Protein AF-A0A935LXI0-F1 (afdb_monomer)

Sequence (151 aa):
MEIKLKHAVYIFILLTLNLIPLSGQLLLDSYADGNFTSSPIWSGDNTNWQIVTNSNAGPGTTGSNTLKLNASGAGTSYLSSQIAYWGGTQEWGFWIGRGLQAFTATNQMHIWLYANESNLTSTTVDGYRLSIGDNTGNDEIKAGIYCQWCC

Mean predicted aligned error: 10.06 Å

Solvent-accessible surface area (backbone atoms only — not comparable to full-atom values): 9822 Å² total; per-residue (Å²): 116,67,71,63,52,55,54,52,51,53,52,50,52,58,59,56,63,74,70,60,82,85,71,77,84,68,97,69,74,62,53,81,86,73,51,59,65,74,72,55,47,48,44,69,48,61,88,34,47,42,77,37,74,52,24,73,36,50,89,90,28,70,81,34,45,41,83,42,84,61,59,96,65,92,80,89,79,56,74,44,65,82,77,94,68,76,79,94,72,84,84,89,87,84,88,85,60,59,56,95,56,75,61,24,72,88,41,64,49,74,48,72,82,41,61,81,51,85,54,84,83,47,91,80,47,33,37,36,35,39,40,31,28,45,82,65,82,95,57,58,67,46,79,47,81,44,56,69,84,79,113

Radius of gyration: 21.92 Å; Cα contacts (8 Å, |Δi|>4): 191; chains: 1; bounding box: 37×54×71 Å

Nearest PDB structures (foldseek):
  3gw6-assembly1_F  TM=3.248E-01  e=7.986E+00  Escherichia phage K1F
  3gw6-assembly2_E  TM=3.249E-01  e=7.986E+00  Escherichia phage K1F
  3gw6-assembly2_C  TM=3.187E-01  e=9.579E+00  Escherichia phage K1F

pLDDT: mean 81.62, std 12.77, range [42.06, 95.94]

Secondary structure (DSSP, 8-state):
-HHHHHHHHHHHHHHHHTTS-----------TTS-TTTSS--EESGGGEEEEES--SSTT-TT-EEEEE--SSSS---EE---S---S----------TT---BTTB-EEEEEEESSS-TTSTT--EEEEEE--SSSS-SEEEEEE-TT--

Foldseek 3Di:
DVVVVVVVVVVVVVVVVVPDPPDDDDPDDQCPVQDCCVVQHKDWQVVQKGKDALDPLDPPSGRGIDIDGRDPDQDDTDIDTDDPDDDPDDDDDDDGGPRPHDAAPRRKDKDFPDWPDRPPPDLQIWGWIKMAHYPDDPDRIDTDTDGSPPD

Structure (mmCIF, N/CA/C/O backbone):
data_AF-A0A935LXI0-F1
#
_entry.id   AF-A0A935LXI0-F1
#
loop_
_atom_site.group_PDB
_atom_site.id
_atom_site.type_symbol
_atom_site.label_atom_id
_atom_site.label_alt_id
_atom_site.label_comp_id
_atom_site.label_asym_id
_atom_site.label_entity_id
_atom_site.label_seq_id
_atom_site.pdbx_PDB_ins_code
_atom_site.Cartn_x
_atom_site.Cartn_y
_atom_site.Cartn_z
_atom_site.occupancy
_atom_site.B_iso_or_equiv
_atom_site.auth_seq_id
_atom_site.auth_comp_id
_atom_site.auth_asym_id
_atom_site.auth_atom_id
_atom_site.pdbx_PDB_model_num
ATOM 1 N N . MET A 1 1 ? -10.330 -30.020 54.667 1.00 57.47 1 MET A N 1
ATOM 2 C CA . MET A 1 1 ? -10.329 -30.386 53.230 1.00 57.47 1 MET A CA 1
ATOM 3 C C . MET A 1 1 ? -10.489 -29.163 52.321 1.00 57.47 1 MET A C 1
ATOM 5 O O . MET A 1 1 ? -9.806 -29.096 51.310 1.00 57.47 1 MET A O 1
ATOM 9 N N . GLU A 1 2 ? -11.279 -28.153 52.707 1.00 63.06 2 GLU A N 1
ATOM 10 C CA . GLU A 1 2 ? -11.538 -26.953 51.886 1.00 63.06 2 GLU A CA 1
ATOM 11 C C . GLU A 1 2 ? -10.317 -26.100 51.511 1.00 63.06 2 GLU A C 1
ATOM 13 O O . GLU A 1 2 ? -10.265 -25.540 50.419 1.00 63.06 2 GLU A O 1
ATOM 18 N N . ILE A 1 3 ? -9.305 -26.014 52.380 1.00 60.19 3 ILE A N 1
ATOM 19 C CA . ILE A 1 3 ? -8.112 -25.197 52.114 1.00 60.19 3 ILE A CA 1
ATOM 20 C C . ILE A 1 3 ? -7.357 -25.731 50.888 1.00 60.19 3 ILE A C 1
ATOM 22 O O . ILE A 1 3 ? -6.927 -24.946 50.051 1.00 60.19 3 ILE A O 1
ATOM 26 N N . LYS A 1 4 ? -7.249 -27.054 50.710 1.00 69.19 4 LYS A N 1
ATOM 27 C CA . LYS A 1 4 ? -6.549 -27.644 49.554 1.00 69.19 4 LYS A CA 1
ATOM 28 C C . LYS A 1 4 ? -7.297 -27.432 48.234 1.00 69.19 4 LYS A C 1
ATOM 30 O O . LYS A 1 4 ? -6.659 -27.321 47.193 1.00 69.19 4 LYS A O 1
ATOM 35 N N . LEU A 1 5 ? -8.624 -27.311 48.292 1.00 71.19 5 LEU A N 1
ATOM 36 C CA . LEU A 1 5 ? -9.466 -27.068 47.123 1.00 71.19 5 LEU A CA 1
ATOM 37 C C . LEU A 1 5 ? -9.303 -25.634 46.599 1.00 71.19 5 LEU A C 1
ATOM 39 O O . LEU A 1 5 ? -9.142 -25.440 45.400 1.00 71.19 5 LEU A O 1
ATOM 43 N N . LYS A 1 6 ? -9.244 -24.635 47.492 1.00 75.25 6 LYS A N 1
ATOM 44 C CA . LYS A 1 6 ? -9.038 -23.226 47.103 1.00 75.25 6 LYS A CA 1
ATOM 45 C C . LYS A 1 6 ? -7.688 -23.011 46.411 1.00 75.25 6 LYS A C 1
ATOM 47 O O . LYS A 1 6 ? -7.632 -22.384 45.361 1.00 75.25 6 LYS A O 1
ATOM 52 N N . HIS A 1 7 ? -6.614 -23.594 46.946 1.00 77.00 7 HIS A N 1
ATOM 53 C CA . HIS A 1 7 ? -5.280 -23.493 46.340 1.00 77.00 7 HIS A CA 1
ATOM 54 C C . HIS A 1 7 ? -5.194 -24.192 44.975 1.00 77.00 7 HIS A C 1
ATOM 56 O O . HIS A 1 7 ? -4.577 -23.652 44.062 1.00 77.00 7 HIS A O 1
ATOM 62 N N . ALA A 1 8 ? -5.852 -25.345 44.808 1.00 79.75 8 ALA A N 1
ATOM 63 C CA . ALA A 1 8 ? -5.917 -26.030 43.517 1.00 79.75 8 ALA A CA 1
ATOM 64 C C . ALA A 1 8 ? -6.644 -25.188 42.453 1.00 79.75 8 ALA A C 1
ATOM 66 O O . ALA A 1 8 ? -6.195 -25.132 41.312 1.00 79.75 8 ALA A O 1
ATOM 67 N N . VAL A 1 9 ? -7.710 -24.475 42.837 1.00 81.69 9 VAL A N 1
ATOM 68 C CA . VAL A 1 9 ? -8.432 -23.553 41.945 1.00 81.69 9 VAL A CA 1
ATOM 69 C C . VAL A 1 9 ? -7.555 -22.363 41.541 1.00 81.69 9 VAL A C 1
ATOM 71 O O . VAL A 1 9 ? -7.493 -22.043 40.358 1.00 81.69 9 VAL A O 1
ATOM 74 N N . TYR A 1 10 ? -6.817 -21.747 42.473 1.00 82.88 10 TYR A N 1
ATOM 75 C CA . TYR A 1 10 ? -5.902 -20.645 42.136 1.00 82.88 10 TYR A CA 1
ATOM 76 C C . TYR A 1 10 ? -4.764 -21.082 41.208 1.00 82.88 10 TYR A C 1
ATOM 78 O O . TYR A 1 10 ? -4.444 -20.365 40.261 1.00 82.88 10 TYR A O 1
ATOM 86 N N . ILE A 1 11 ? -4.185 -22.264 41.440 1.00 81.12 11 ILE A N 1
ATOM 87 C CA . ILE A 1 11 ? -3.133 -22.821 40.577 1.00 81.12 11 ILE A CA 1
ATOM 88 C C . ILE A 1 11 ? -3.687 -23.119 39.182 1.00 81.12 11 ILE A C 1
ATOM 90 O O . ILE A 1 11 ? -3.036 -22.794 38.196 1.00 81.12 11 ILE A O 1
ATOM 94 N N . PHE A 1 12 ? -4.896 -23.679 39.086 1.00 80.56 12 PHE A N 1
ATOM 95 C CA . PHE A 1 12 ? -5.544 -23.950 37.804 1.00 80.56 12 PHE A CA 1
ATOM 96 C C . PHE A 1 12 ? -5.831 -22.658 37.025 1.00 80.56 12 PHE A C 1
ATOM 98 O O . PHE A 1 12 ? -5.499 -22.571 35.847 1.00 80.56 12 PHE A O 1
ATOM 105 N N . ILE A 1 13 ? -6.349 -21.622 37.694 1.00 81.56 13 ILE A N 1
ATOM 106 C CA . ILE A 1 13 ? -6.581 -20.302 37.090 1.00 81.56 13 ILE A CA 1
ATOM 107 C C . ILE A 1 13 ? -5.261 -19.710 36.572 1.00 81.56 13 ILE A C 1
ATOM 109 O O . ILE A 1 13 ? -5.181 -19.337 35.403 1.00 81.56 13 ILE A O 1
ATOM 113 N N . LEU A 1 14 ? -4.199 -19.714 37.384 1.00 75.50 14 LEU A N 1
ATOM 114 C CA . LEU A 1 14 ? -2.870 -19.242 36.976 1.00 75.50 14 LEU A CA 1
ATOM 115 C C . LEU A 1 14 ? -2.296 -20.036 35.791 1.00 75.50 14 LEU A C 1
ATOM 117 O O . LEU A 1 14 ? -1.703 -19.440 34.896 1.00 75.50 14 LEU A O 1
ATOM 121 N N . LEU A 1 15 ? -2.499 -21.356 35.737 1.00 74.06 15 LEU A N 1
ATOM 122 C CA . LEU A 1 15 ? -2.036 -22.187 34.621 1.00 74.06 15 LEU A CA 1
ATOM 123 C C . LEU A 1 15 ? -2.806 -21.890 33.324 1.00 74.06 15 LEU A C 1
ATOM 125 O O . LEU A 1 15 ? -2.211 -21.858 32.251 1.00 74.06 15 LEU A O 1
ATOM 129 N N . THR A 1 16 ? -4.115 -21.629 33.420 1.00 72.00 16 THR A N 1
ATOM 130 C CA . THR A 1 16 ? -4.966 -21.324 32.255 1.00 72.00 16 THR A CA 1
ATOM 131 C C . THR A 1 16 ? -4.760 -19.916 31.694 1.00 72.00 16 THR A C 1
ATOM 133 O O . THR A 1 16 ? -4.880 -19.732 30.485 1.00 72.00 16 THR A O 1
ATOM 136 N N . LEU A 1 17 ? -4.374 -18.936 32.523 1.00 66.06 17 LEU A N 1
ATOM 137 C CA . LEU A 1 17 ? -4.076 -17.574 32.054 1.00 66.06 17 LEU A CA 1
ATOM 138 C C . LEU A 1 17 ? -2.832 -17.504 31.147 1.00 66.06 17 LEU A C 1
ATOM 140 O O . LEU A 1 17 ? -2.744 -16.605 30.318 1.00 66.06 17 LEU A O 1
ATOM 144 N N . ASN A 1 18 ? -1.897 -18.455 31.261 1.00 60.06 18 ASN A N 1
ATOM 145 C CA . ASN A 1 18 ? -0.681 -18.509 30.434 1.00 60.06 18 ASN A CA 1
ATOM 146 C C . ASN A 1 18 ? -0.908 -19.107 29.031 1.00 60.06 18 ASN A C 1
ATOM 148 O O . ASN A 1 18 ? 0.006 -19.103 28.211 1.00 60.06 18 ASN A O 1
ATOM 152 N N . LEU A 1 19 ? -2.105 -19.636 28.748 1.00 60.28 19 LEU A N 1
ATOM 153 C CA . LEU A 1 19 ? -2.447 -20.256 27.461 1.00 60.28 19 LEU A CA 1
ATOM 154 C C . LEU A 1 19 ? -3.185 -19.306 26.510 1.00 60.28 19 LEU A C 1
ATOM 156 O O . LEU A 1 19 ? -3.549 -19.717 25.411 1.00 60.28 19 LEU A O 1
ATOM 160 N N . ILE A 1 20 ? -3.424 -18.055 26.914 1.00 64.94 20 ILE A N 1
ATOM 161 C CA . ILE A 1 20 ? -4.063 -17.059 26.055 1.00 64.94 20 ILE A CA 1
ATOM 162 C C . ILE A 1 20 ? -2.961 -16.433 25.186 1.00 64.94 20 ILE A C 1
ATOM 164 O O . ILE A 1 20 ? -2.132 -15.697 25.728 1.00 64.94 20 ILE A O 1
ATOM 168 N N . PRO A 1 21 ? -2.895 -16.702 23.867 1.00 59.03 21 PRO A N 1
ATOM 169 C CA . PRO A 1 21 ? -1.959 -15.995 23.006 1.00 59.03 21 PRO A CA 1
ATOM 170 C C . PRO A 1 21 ? -2.329 -14.509 23.015 1.00 59.03 21 PRO A C 1
ATOM 172 O O . PRO A 1 21 ? -3.385 -14.111 22.521 1.00 59.03 21 PRO A O 1
ATOM 175 N N . LEU A 1 22 ? -1.469 -13.686 23.614 1.00 54.28 22 LEU A N 1
ATOM 176 C CA . LEU A 1 22 ? -1.594 -12.234 23.582 1.00 54.28 22 LEU A CA 1
ATOM 177 C C . LEU A 1 22 ? -1.088 -11.737 22.221 1.00 54.28 22 LEU A C 1
ATOM 179 O O . LEU A 1 22 ? 0.020 -11.225 22.092 1.00 54.28 22 LEU A O 1
ATOM 183 N N . SER A 1 23 ? -1.879 -11.955 21.176 1.00 60.16 23 SER A N 1
ATOM 184 C CA . SER A 1 23 ? -1.579 -11.443 19.841 1.00 60.16 23 SER A CA 1
ATOM 185 C C . SER A 1 23 ? -2.085 -10.006 19.747 1.00 60.16 23 SER A C 1
ATOM 187 O O . SER A 1 23 ? -3.288 -9.776 19.639 1.00 60.16 23 SER A O 1
ATOM 189 N N . GLY A 1 24 ? -1.188 -9.021 19.760 1.00 54.09 24 GLY A N 1
ATOM 190 C CA . GLY A 1 24 ? -1.510 -7.734 19.145 1.00 54.09 24 GLY A CA 1
ATOM 191 C C . GLY A 1 24 ? -1.670 -7.976 17.647 1.00 54.09 24 GLY A C 1
ATOM 192 O O . GLY A 1 24 ? -0.761 -8.521 17.022 1.00 54.09 24 GLY A O 1
ATOM 193 N N . GLN A 1 25 ? -2.825 -7.651 17.066 1.00 56.47 25 GLN A N 1
ATOM 194 C CA . GLN A 1 25 ? -3.001 -7.780 15.624 1.00 56.47 25 GLN A CA 1
ATOM 195 C C . GLN A 1 25 ? -2.168 -6.701 14.930 1.00 56.47 25 GLN A C 1
ATOM 197 O O . GLN A 1 25 ? -2.598 -5.561 14.789 1.00 56.47 25 GLN A O 1
ATOM 202 N N . LEU A 1 26 ? -0.963 -7.070 14.511 1.00 63.88 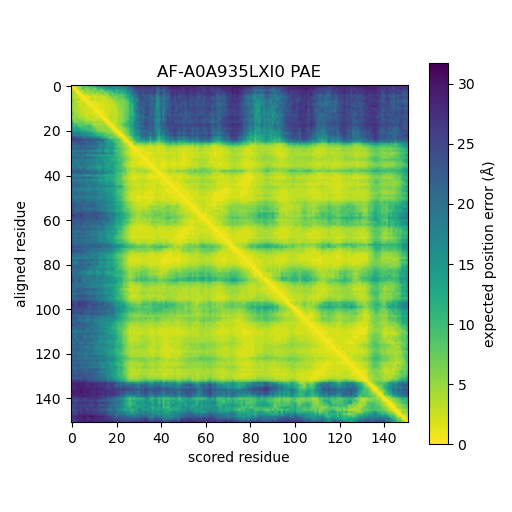26 LEU A N 1
ATOM 203 C CA . LEU A 1 26 ? -0.155 -6.279 13.597 1.00 63.88 26 LEU A CA 1
ATOM 204 C C . LEU A 1 26 ? -0.526 -6.713 12.181 1.00 63.88 26 LEU A C 1
ATOM 206 O O . LEU A 1 26 ? -0.387 -7.889 11.838 1.00 63.88 26 LEU A O 1
ATOM 210 N N . LEU A 1 27 ? -1.013 -5.780 11.363 1.00 78.12 27 LEU A N 1
ATOM 211 C CA . LEU A 1 27 ? -1.092 -5.988 9.921 1.00 78.12 27 LEU A CA 1
ATOM 212 C C . LEU A 1 27 ? 0.341 -5.977 9.373 1.00 78.12 27 LEU A C 1
ATOM 214 O O . LEU A 1 27 ? 0.855 -4.940 8.966 1.00 78.12 27 LEU A O 1
ATOM 218 N N . LEU A 1 28 ? 1.003 -7.130 9.442 1.00 85.81 28 LEU A N 1
ATOM 219 C CA . LEU A 1 28 ? 2.333 -7.352 8.897 1.00 85.81 28 LEU A CA 1
ATOM 220 C C . LEU A 1 28 ? 2.226 -8.353 7.756 1.00 85.81 28 LEU A C 1
ATOM 222 O O . LEU A 1 28 ? 1.841 -9.501 7.968 1.00 85.81 28 LEU A O 1
ATOM 226 N N . ASP A 1 29 ? 2.613 -7.915 6.566 1.00 90.44 29 ASP A N 1
ATOM 227 C CA . ASP A 1 29 ? 2.701 -8.764 5.388 1.00 90.44 29 ASP A CA 1
ATOM 228 C C . ASP A 1 29 ? 4.110 -8.668 4.805 1.00 90.44 29 ASP A C 1
ATOM 230 O O . ASP A 1 29 ? 4.566 -7.592 4.414 1.00 90.44 29 ASP A O 1
ATOM 234 N N . SER A 1 30 ? 4.825 -9.791 4.803 1.00 89.94 30 SER A N 1
ATOM 235 C CA . SER A 1 30 ? 6.156 -9.894 4.202 1.00 89.94 30 SER A CA 1
ATOM 236 C C . SER A 1 30 ? 6.105 -10.379 2.754 1.00 89.94 30 SER A C 1
ATOM 238 O O . SER A 1 30 ? 7.144 -10.398 2.093 1.00 89.94 30 SER A O 1
ATOM 240 N N . TYR A 1 31 ? 4.931 -10.801 2.266 1.00 93.06 31 TYR A N 1
ATOM 241 C CA . TYR A 1 31 ? 4.721 -11.402 0.948 1.00 93.06 31 TYR A CA 1
ATOM 242 C C . TYR A 1 31 ? 5.598 -12.639 0.678 1.00 93.06 31 TYR A C 1
ATOM 244 O O . TYR A 1 31 ? 5.833 -13.013 -0.475 1.00 93.06 31 TYR A O 1
ATOM 252 N N . ALA A 1 32 ? 6.153 -13.258 1.727 1.00 92.75 32 ALA A N 1
ATOM 253 C CA . ALA A 1 32 ? 7.084 -14.384 1.629 1.00 92.75 32 ALA A CA 1
ATOM 254 C C . ALA A 1 32 ? 6.425 -15.659 1.080 1.00 92.75 32 ALA A C 1
ATOM 256 O O . ALA A 1 32 ? 7.089 -16.476 0.447 1.00 92.75 32 ALA A O 1
ATOM 257 N N . ASP A 1 33 ? 5.122 -15.807 1.305 1.00 92.75 33 ASP A N 1
ATOM 258 C CA . ASP A 1 33 ? 4.298 -16.926 0.850 1.00 92.75 33 ASP A CA 1
ATOM 259 C C . ASP A 1 33 ? 3.832 -16.791 -0.610 1.00 92.75 33 ASP A C 1
ATOM 261 O O . ASP A 1 33 ? 3.236 -17.717 -1.160 1.00 92.75 33 ASP A O 1
ATOM 265 N N . GLY A 1 34 ? 4.110 -15.651 -1.250 1.00 93.50 34 GLY A N 1
ATOM 266 C CA . GLY A 1 34 ? 3.672 -15.371 -2.611 1.00 93.50 34 GLY A CA 1
ATOM 267 C C . GLY A 1 34 ? 2.170 -15.107 -2.734 1.00 93.50 34 GLY A C 1
ATOM 268 O O . GLY A 1 34 ? 1.661 -15.145 -3.855 1.00 93.50 34 GLY A O 1
ATOM 269 N N . ASN A 1 35 ? 1.458 -14.827 -1.633 1.00 93.25 35 ASN A N 1
ATOM 270 C CA . ASN A 1 35 ? 0.018 -14.598 -1.664 1.00 93.25 35 ASN A CA 1
ATOM 271 C C . ASN A 1 35 ? -0.458 -13.489 -0.708 1.00 93.25 35 ASN A C 1
ATOM 273 O O . ASN A 1 35 ? -0.589 -13.682 0.493 1.00 93.25 35 ASN A O 1
ATOM 277 N N . PHE A 1 36 ? -0.873 -12.358 -1.277 1.00 94.81 36 PHE A N 1
ATOM 278 C CA . PHE A 1 36 ? -1.426 -11.226 -0.526 1.00 94.81 36 PHE A CA 1
ATOM 279 C C . PHE A 1 36 ? -2.956 -11.292 -0.328 1.00 94.81 36 PHE A C 1
ATOM 281 O O . PHE A 1 36 ? -3.560 -10.353 0.179 1.00 94.81 36 PHE A O 1
ATOM 288 N N . THR A 1 37 ? -3.645 -12.351 -0.764 1.00 95.06 37 THR A N 1
ATOM 289 C CA . THR A 1 37 ? -5.121 -12.414 -0.709 1.00 95.06 37 THR A CA 1
ATOM 290 C C . THR A 1 37 ? -5.658 -13.344 0.372 1.00 95.06 37 THR A C 1
ATOM 292 O O . THR A 1 37 ? -6.870 -13.538 0.443 1.00 95.06 37 THR A O 1
ATOM 295 N N . SER A 1 38 ? -4.799 -13.957 1.190 1.00 90.19 38 SER A N 1
ATOM 296 C CA . SER A 1 38 ? -5.224 -14.947 2.190 1.00 90.19 38 SER A CA 1
ATOM 297 C C . SER A 1 38 ? -4.812 -14.636 3.623 1.00 90.19 38 SER A C 1
ATOM 299 O O . SER A 1 38 ? -5.598 -14.918 4.524 1.00 90.19 38 SER A O 1
ATOM 301 N N . SER A 1 39 ? -3.613 -14.099 3.873 1.00 84.94 39 SER A N 1
ATOM 302 C CA . SER A 1 39 ? -3.146 -13.863 5.246 1.00 84.94 39 SER A CA 1
ATOM 303 C C . SER A 1 39 ? -1.928 -12.925 5.315 1.00 84.94 39 SER A C 1
ATOM 305 O O . SER A 1 39 ? -0.802 -13.4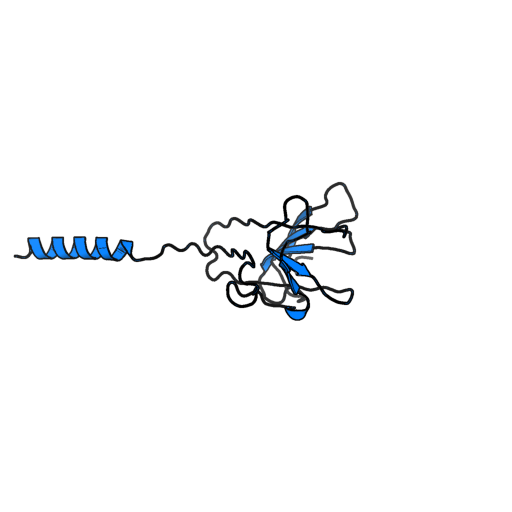18 5.317 1.00 84.94 39 SER A O 1
ATOM 307 N N . PRO A 1 40 ? -2.118 -11.606 5.499 1.00 88.50 40 PRO A N 1
ATOM 308 C CA . PRO A 1 40 ? -3.391 -10.889 5.577 1.00 88.50 40 PRO A CA 1
ATOM 309 C C . PRO A 1 40 ? -4.120 -10.816 4.229 1.00 88.50 40 PRO A C 1
ATOM 311 O O . PRO A 1 40 ? -3.539 -11.007 3.167 1.00 88.50 40 PRO A O 1
ATOM 314 N N . ILE A 1 41 ? -5.432 -10.573 4.278 1.00 91.12 41 ILE A N 1
ATOM 315 C CA . ILE A 1 41 ? -6.248 -10.423 3.071 1.00 91.12 41 ILE A CA 1
ATOM 316 C C . ILE A 1 41 ? -6.179 -8.964 2.634 1.00 91.12 41 ILE A C 1
ATOM 318 O O . ILE A 1 41 ? -6.699 -8.082 3.324 1.00 91.12 41 ILE A O 1
ATOM 322 N N . TRP A 1 42 ? -5.572 -8.720 1.478 1.00 93.88 42 TRP A N 1
ATOM 323 C CA . TRP A 1 42 ? -5.711 -7.467 0.750 1.00 93.88 42 TRP A CA 1
ATOM 324 C C . TRP A 1 42 ? -6.792 -7.603 -0.326 1.00 93.88 42 TRP A C 1
ATOM 326 O O . TRP A 1 42 ? -6.870 -8.593 -1.062 1.00 93.88 42 TRP A O 1
ATOM 336 N N . SER A 1 43 ? -7.649 -6.591 -0.391 1.00 94.00 43 SER A N 1
ATOM 337 C CA . SER A 1 43 ? -8.817 -6.528 -1.267 1.00 94.00 43 SER A CA 1
ATOM 338 C C . SER A 1 43 ? -8.867 -5.204 -2.027 1.00 94.00 43 SER A C 1
ATOM 340 O O . SER A 1 43 ? -8.305 -4.206 -1.576 1.00 94.00 43 SER A O 1
ATOM 342 N N . GLY A 1 44 ? -9.5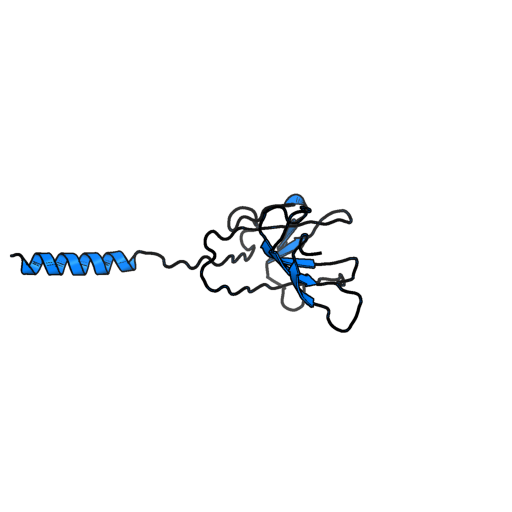48 -5.194 -3.169 1.00 94.94 44 GLY A N 1
ATOM 343 C CA . GLY A 1 44 ? -9.563 -4.076 -4.109 1.00 94.94 44 GLY A CA 1
ATOM 344 C C . GLY A 1 44 ? -9.225 -4.585 -5.502 1.00 94.94 44 GLY A C 1
ATOM 345 O O . GLY A 1 44 ? -9.729 -5.627 -5.931 1.00 94.94 44 GLY A O 1
ATOM 346 N N . ASP A 1 45 ? -8.329 -3.889 -6.188 1.00 95.88 45 ASP A N 1
ATOM 347 C CA . ASP A 1 45 ? -7.979 -4.162 -7.579 1.00 95.88 45 ASP A CA 1
ATOM 348 C C . ASP A 1 45 ? -6.912 -5.259 -7.712 1.00 95.88 45 ASP A C 1
ATOM 350 O O . ASP A 1 45 ? -5.897 -5.065 -8.376 1.00 95.88 45 ASP A O 1
ATOM 354 N N . ASN A 1 46 ? -7.098 -6.419 -7.075 1.00 94.94 46 ASN A N 1
ATOM 355 C CA . ASN A 1 46 ? -6.060 -7.452 -6.912 1.00 94.94 46 ASN A CA 1
ATOM 356 C C . ASN A 1 46 ? -5.367 -7.867 -8.228 1.00 94.94 46 ASN A C 1
ATOM 358 O O . ASN A 1 46 ? -4.184 -8.192 -8.217 1.00 94.94 46 ASN A O 1
ATOM 362 N N . THR A 1 47 ? -6.056 -7.813 -9.371 1.00 95.06 47 THR A N 1
ATOM 363 C CA . THR A 1 47 ? -5.479 -8.130 -10.693 1.00 95.06 47 THR A CA 1
ATOM 364 C C . THR A 1 47 ? -4.429 -7.126 -11.167 1.00 95.06 47 THR A C 1
ATOM 366 O O . THR A 1 47 ? -3.606 -7.451 -12.018 1.00 95.06 47 THR A O 1
ATOM 369 N N . ASN A 1 48 ? -4.453 -5.907 -10.630 1.00 95.94 48 ASN A N 1
ATOM 370 C CA . ASN A 1 48 ? -3.499 -4.851 -10.943 1.00 95.94 48 ASN A CA 1
ATOM 371 C C . ASN A 1 48 ? -2.237 -4.936 -10.083 1.00 95.94 48 ASN A C 1
ATOM 373 O O . ASN A 1 48 ? -1.331 -4.133 -10.287 1.00 95.94 48 ASN A O 1
ATOM 377 N N . TRP A 1 49 ? -2.155 -5.856 -9.122 1.00 95.19 49 TRP A N 1
ATOM 378 C CA . TRP A 1 49 ? -1.043 -5.946 -8.181 1.00 95.19 49 TRP A CA 1
ATOM 379 C C . TRP A 1 49 ? -0.356 -7.300 -8.272 1.00 95.19 49 TRP A C 1
ATOM 381 O O . TRP A 1 49 ? -0.983 -8.334 -8.485 1.00 95.19 49 TRP A O 1
ATOM 391 N N . GLN A 1 50 ? 0.962 -7.288 -8.110 1.00 95.31 50 GLN A N 1
ATOM 392 C CA . GLN A 1 50 ? 1.777 -8.496 -8.133 1.00 95.31 50 GLN A CA 1
ATOM 393 C C . GLN A 1 50 ? 2.825 -8.461 -7.028 1.00 95.31 50 GLN A C 1
ATOM 395 O O . GLN A 1 50 ? 3.331 -7.395 -6.665 1.00 95.31 50 GLN A O 1
ATOM 400 N N . ILE A 1 51 ? 3.197 -9.640 -6.537 1.00 95.38 51 ILE A N 1
ATOM 401 C CA . ILE A 1 51 ? 4.353 -9.800 -5.658 1.00 95.38 51 ILE A CA 1
ATOM 402 C C . ILE A 1 51 ? 5.597 -9.929 -6.529 1.00 95.38 51 ILE A C 1
ATOM 404 O O . ILE A 1 51 ? 5.679 -10.784 -7.408 1.00 95.38 51 ILE A O 1
ATOM 408 N N . VAL A 1 52 ? 6.579 -9.072 -6.270 1.00 93.69 52 VAL A N 1
ATOM 409 C CA . VAL A 1 52 ? 7.900 -9.131 -6.892 1.00 93.69 52 VAL A CA 1
ATOM 410 C C . VAL A 1 52 ? 8.860 -9.777 -5.907 1.00 93.69 52 VAL A C 1
ATOM 412 O O . VAL A 1 52 ? 9.163 -9.195 -4.865 1.00 93.69 52 VAL A O 1
ATOM 415 N N . THR A 1 53 ? 9.352 -10.965 -6.251 1.00 92.94 53 THR A N 1
ATOM 416 C CA . THR A 1 53 ? 10.458 -11.623 -5.544 1.00 92.94 53 THR A CA 1
ATOM 417 C C . THR A 1 53 ? 11.783 -10.989 -5.948 1.00 92.94 53 THR A C 1
ATOM 419 O O . THR A 1 53 ? 11.984 -10.740 -7.137 1.00 92.94 53 THR A O 1
ATOM 422 N N . ASN A 1 54 ? 12.705 -10.790 -5.002 1.00 90.31 54 ASN A N 1
ATOM 423 C CA . ASN A 1 54 ? 13.951 -10.042 -5.222 1.00 90.31 54 ASN A CA 1
ATOM 424 C C . ASN A 1 54 ? 13.680 -8.614 -5.704 1.00 90.31 54 ASN A C 1
ATOM 426 O O . ASN A 1 54 ? 14.027 -8.2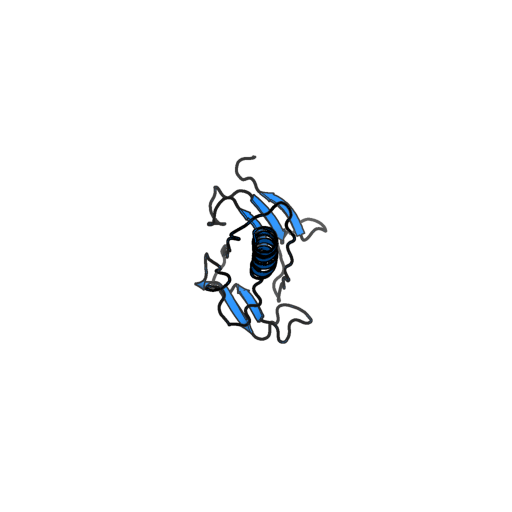29 -6.822 1.00 90.31 54 ASN A O 1
ATOM 430 N N . SER A 1 55 ? 13.022 -7.840 -4.848 1.00 88.94 55 SER A N 1
ATOM 431 C CA . SER A 1 55 ? 12.596 -6.487 -5.163 1.00 88.94 55 SER A CA 1
ATOM 432 C C . SER A 1 55 ? 13.740 -5.596 -5.650 1.00 88.94 55 SER A C 1
ATOM 434 O O . SER A 1 55 ? 14.851 -5.603 -5.117 1.00 88.94 55 SER A O 1
ATOM 436 N N . ASN A 1 56 ? 13.431 -4.770 -6.646 1.00 87.00 56 ASN A N 1
ATOM 437 C CA . ASN A 1 56 ? 14.288 -3.712 -7.178 1.00 87.00 56 ASN A CA 1
ATOM 438 C C . ASN A 1 56 ? 13.730 -2.313 -6.870 1.00 87.00 56 ASN A C 1
ATOM 440 O O . ASN A 1 56 ? 14.036 -1.343 -7.562 1.00 87.00 56 ASN A O 1
ATOM 444 N N . ALA A 1 57 ? 12.862 -2.214 -5.862 1.00 83.62 57 ALA A N 1
ATOM 445 C CA . ALA A 1 57 ? 12.137 -0.991 -5.556 1.00 83.62 57 ALA A CA 1
ATOM 446 C C . ALA A 1 57 ? 13.028 0.105 -4.927 1.00 83.62 57 ALA A C 1
ATOM 448 O O . ALA A 1 57 ? 12.620 1.269 -4.900 1.00 83.62 57 ALA A O 1
ATOM 449 N N . GLY A 1 58 ? 14.235 -0.243 -4.456 1.00 82.69 58 GLY A N 1
ATOM 450 C CA . GLY A 1 58 ? 15.243 0.700 -3.969 1.00 82.69 58 GLY A CA 1
ATOM 451 C C . GLY A 1 58 ? 16.568 0.029 -3.569 1.00 82.69 58 GLY A C 1
ATOM 452 O O . GLY A 1 58 ? 16.726 -1.183 -3.706 1.00 82.69 58 GLY A O 1
ATOM 453 N N . PRO A 1 59 ? 17.555 0.795 -3.074 1.00 82.31 59 PRO A N 1
ATOM 454 C CA . PRO A 1 59 ? 18.785 0.230 -2.524 1.00 82.31 59 PRO A CA 1
ATOM 455 C C . PRO A 1 59 ? 18.498 -0.693 -1.329 1.00 82.31 59 PRO A C 1
ATOM 457 O O . PRO A 1 59 ? 17.688 -0.360 -0.469 1.00 82.31 59 PRO A O 1
ATOM 460 N N . GLY A 1 60 ? 19.179 -1.840 -1.259 1.00 83.19 60 GLY A N 1
ATOM 461 C CA . GLY A 1 60 ? 19.059 -2.778 -0.134 1.00 83.19 60 GLY A CA 1
ATOM 462 C C . GLY A 1 60 ? 17.819 -3.681 -0.150 1.00 83.19 60 GLY A C 1
ATOM 463 O O . GLY A 1 60 ? 17.592 -4.391 0.822 1.00 83.19 60 GLY A O 1
ATOM 464 N N . THR A 1 61 ? 17.034 -3.691 -1.234 1.00 85.88 61 THR A N 1
ATOM 465 C CA . THR A 1 61 ? 15.830 -4.538 -1.354 1.00 85.88 61 THR A CA 1
ATOM 466 C C . THR A 1 61 ? 16.082 -5.892 -2.019 1.00 85.88 61 THR A C 1
ATOM 468 O O . THR A 1 61 ? 15.172 -6.707 -2.145 1.00 85.88 61 THR A O 1
ATOM 471 N N . THR A 1 62 ? 17.310 -6.164 -2.464 1.00 88.88 62 THR A N 1
ATOM 472 C CA . THR A 1 62 ? 17.664 -7.462 -3.051 1.00 88.88 62 THR A CA 1
ATOM 473 C C . THR A 1 62 ? 17.391 -8.582 -2.046 1.00 88.88 62 THR A C 1
ATOM 475 O O . THR A 1 62 ? 17.828 -8.507 -0.900 1.00 88.88 62 THR A O 1
ATOM 478 N N . GLY A 1 63 ? 16.681 -9.629 -2.470 1.00 88.75 63 GLY A N 1
ATOM 479 C CA . GLY A 1 63 ? 16.277 -10.732 -1.593 1.00 88.75 63 GLY A CA 1
ATOM 480 C C . GLY A 1 63 ? 14.996 -10.495 -0.786 1.00 88.75 63 GLY A C 1
ATOM 481 O O . GLY A 1 63 ? 14.568 -11.416 -0.097 1.00 88.75 63 GLY A O 1
ATOM 482 N N . SER A 1 64 ? 14.362 -9.317 -0.872 1.00 91.00 64 SER A N 1
ATOM 483 C CA . SER A 1 64 ? 13.045 -9.080 -0.268 1.00 91.00 64 SER A CA 1
ATOM 484 C C . SER A 1 64 ? 11.906 -9.288 -1.267 1.00 91.00 64 SER A C 1
ATOM 486 O O . SER A 1 64 ? 12.098 -9.208 -2.487 1.00 91.00 64 SER A O 1
ATOM 488 N N . ASN A 1 65 ? 10.708 -9.536 -0.739 1.00 93.88 65 ASN A N 1
ATOM 489 C CA . ASN A 1 65 ? 9.478 -9.561 -1.517 1.00 93.88 65 ASN A CA 1
ATOM 490 C C . ASN A 1 65 ? 8.736 -8.240 -1.312 1.00 93.88 65 ASN A C 1
ATOM 492 O O . ASN A 1 65 ? 8.633 -7.740 -0.193 1.00 93.88 65 ASN A O 1
ATOM 496 N N . THR A 1 66 ? 8.227 -7.660 -2.395 1.00 92.38 66 THR A N 1
ATOM 497 C CA . THR A 1 66 ? 7.451 -6.414 -2.332 1.00 92.38 66 THR A CA 1
ATOM 498 C C . THR A 1 66 ? 6.231 -6.492 -3.221 1.00 92.38 66 THR A C 1
ATOM 500 O O . THR A 1 66 ? 6.315 -6.987 -4.346 1.00 92.38 66 THR A O 1
ATOM 503 N N . LEU A 1 67 ? 5.131 -5.916 -2.756 1.00 93.19 67 LEU A N 1
ATOM 504 C CA . LEU A 1 67 ? 3.938 -5.720 -3.559 1.00 93.19 67 LEU A CA 1
ATOM 505 C C . LEU A 1 67 ? 4.124 -4.530 -4.509 1.00 93.19 67 LEU A C 1
ATOM 507 O O . LEU A 1 67 ? 4.594 -3.466 -4.105 1.00 93.19 67 LEU A O 1
ATOM 511 N N . LYS A 1 68 ? 3.784 -4.714 -5.786 1.00 92.31 68 LYS A N 1
ATOM 512 C CA . LYS A 1 68 ? 3.997 -3.721 -6.844 1.00 92.31 68 LYS A CA 1
ATOM 513 C C . LYS A 1 68 ? 2.769 -3.600 -7.741 1.00 92.31 68 LYS A C 1
ATOM 515 O O . LYS A 1 68 ? 2.213 -4.607 -8.176 1.00 92.31 68 LYS A O 1
ATOM 520 N N . LEU A 1 69 ? 2.416 -2.362 -8.085 1.00 92.31 69 LEU A N 1
ATOM 521 C CA . LEU A 1 69 ? 1.417 -2.065 -9.108 1.00 92.31 69 LEU A CA 1
ATOM 522 C C . LEU A 1 69 ? 1.911 -2.509 -10.500 1.00 92.31 69 LEU A C 1
ATOM 524 O O . LEU A 1 69 ? 3.030 -2.197 -10.913 1.00 92.31 69 LEU A O 1
ATOM 528 N N . ASN A 1 70 ? 1.059 -3.226 -11.222 1.00 92.50 70 ASN A N 1
ATOM 529 C CA . ASN A 1 70 ? 1.279 -3.791 -12.553 1.00 92.50 70 ASN A CA 1
ATOM 530 C C . ASN A 1 70 ? 0.053 -3.601 -13.467 1.00 92.50 70 ASN A C 1
ATOM 532 O O . ASN A 1 70 ? -0.282 -4.472 -14.268 1.00 92.50 70 ASN A O 1
ATOM 536 N N . ALA A 1 71 ? -0.646 -2.475 -13.324 1.00 92.69 71 ALA A N 1
ATOM 537 C CA . ALA A 1 71 ? -1.748 -2.114 -14.210 1.00 92.69 71 ALA A CA 1
ATOM 538 C C . ALA A 1 71 ? -1.230 -1.756 -15.617 1.00 92.69 71 ALA A C 1
ATOM 540 O O . ALA A 1 71 ? -0.167 -1.153 -15.766 1.00 92.69 71 ALA A O 1
ATOM 541 N N . SER A 1 72 ? -1.995 -2.093 -16.659 1.00 87.19 72 SER A N 1
ATOM 542 C CA . SER A 1 72 ? -1.615 -1.869 -18.065 1.00 87.19 72 SER A CA 1
ATOM 543 C C . SER A 1 72 ? -1.943 -0.469 -18.601 1.00 87.19 72 SER A C 1
ATOM 545 O O . SER A 1 72 ? -1.684 -0.191 -19.771 1.00 87.19 72 SER A O 1
ATOM 547 N N . GLY A 1 73 ? -2.543 0.404 -17.791 1.00 87.06 73 GLY A N 1
ATOM 548 C CA . GLY A 1 73 ? -3.005 1.726 -18.210 1.00 87.06 73 GLY A CA 1
ATOM 549 C C . GLY A 1 73 ? -2.987 2.748 -17.080 1.00 87.06 73 GLY A C 1
ATOM 550 O O . GLY A 1 73 ? -2.813 2.402 -15.912 1.00 87.06 73 GLY A O 1
ATOM 551 N N . ALA A 1 74 ? -3.165 4.018 -17.449 1.00 88.31 74 ALA A N 1
ATOM 552 C CA . ALA A 1 74 ? -3.315 5.102 -16.488 1.00 88.31 74 ALA A CA 1
ATOM 553 C C . ALA A 1 74 ? -4.651 4.975 -15.745 1.00 88.31 74 ALA A C 1
ATOM 555 O O . ALA A 1 74 ? -5.684 4.691 -16.352 1.00 88.31 74 ALA A O 1
ATOM 556 N N . GLY A 1 75 ? -4.626 5.214 -14.439 1.00 90.94 75 GLY A N 1
ATOM 557 C CA . GLY A 1 75 ? -5.804 5.148 -13.590 1.00 90.94 75 GLY A CA 1
ATOM 558 C C . GLY A 1 75 ? -5.432 5.050 -12.119 1.00 90.94 75 GLY A C 1
ATOM 559 O O . GLY A 1 75 ? -4.255 5.031 -11.755 1.00 90.94 75 GLY A O 1
ATOM 560 N N . THR A 1 76 ? -6.457 4.977 -11.279 1.00 92.12 76 THR A N 1
ATOM 561 C CA . THR A 1 76 ? -6.311 4.724 -9.847 1.00 92.12 76 THR A CA 1
ATOM 562 C C . THR A 1 76 ? -6.522 3.240 -9.593 1.00 92.12 76 THR A C 1
ATOM 564 O O . THR A 1 76 ? -7.469 2.652 -10.103 1.00 92.12 76 THR A O 1
ATOM 567 N N . SER A 1 77 ? -5.626 2.646 -8.815 1.00 95.19 77 SER A N 1
ATOM 568 C CA . SER A 1 77 ? -5.715 1.260 -8.367 1.00 95.19 77 SER A CA 1
ATOM 569 C C . SER A 1 77 ? -5.410 1.232 -6.881 1.00 95.19 77 SER A C 1
ATOM 571 O O . SER A 1 77 ? -4.502 1.942 -6.435 1.00 95.19 77 SER A O 1
ATOM 573 N N . TYR A 1 78 ? -6.144 0.436 -6.112 1.00 95.44 78 TYR A N 1
ATOM 574 C CA . TYR A 1 78 ? -5.960 0.376 -4.667 1.00 95.44 78 TYR A CA 1
ATOM 575 C C . TYR A 1 78 ? -5.997 -1.048 -4.124 1.00 95.44 78 TYR A C 1
ATOM 577 O O . TYR A 1 78 ? -6.588 -1.959 -4.704 1.00 95.44 78 TYR A O 1
ATOM 585 N N . LEU A 1 79 ? -5.361 -1.204 -2.967 1.00 95.25 79 LEU A N 1
ATOM 586 C CA . LEU A 1 79 ? -5.537 -2.341 -2.083 1.00 95.25 79 LEU A CA 1
ATOM 587 C C . LEU A 1 79 ? -5.824 -1.824 -0.682 1.00 95.25 79 LEU A C 1
ATOM 589 O O . LEU A 1 79 ? -5.282 -0.805 -0.255 1.00 95.25 79 LEU A O 1
ATOM 593 N N . SER A 1 80 ? -6.682 -2.541 0.024 1.00 93.88 80 SER A N 1
ATOM 594 C CA . SER A 1 80 ? -7.058 -2.252 1.398 1.00 93.88 80 SER A CA 1
ATOM 595 C C . SER A 1 80 ? -7.135 -3.549 2.192 1.00 93.88 80 SER A C 1
ATOM 597 O O . SER A 1 80 ? -7.493 -4.607 1.662 1.00 93.88 80 SER A O 1
ATOM 599 N N . SER A 1 81 ? -6.776 -3.467 3.466 1.00 91.75 81 SER A N 1
ATOM 600 C CA . SER A 1 81 ? -6.877 -4.574 4.404 1.00 91.75 81 SER A CA 1
ATOM 601 C C . SER A 1 81 ? -7.441 -4.052 5.716 1.00 91.75 81 SER A C 1
ATOM 603 O O . SER A 1 81 ? -7.093 -2.958 6.162 1.00 91.75 81 SER A O 1
ATOM 605 N N . GLN A 1 82 ? -8.345 -4.825 6.310 1.00 88.25 82 GLN A N 1
ATOM 606 C CA . GLN A 1 82 ? -9.024 -4.456 7.541 1.00 88.25 82 GLN A CA 1
ATOM 607 C C . GLN A 1 82 ? -8.333 -5.115 8.733 1.00 88.25 82 GLN A C 1
ATOM 609 O O . GLN A 1 82 ? -8.218 -6.340 8.802 1.00 88.25 82 GLN A O 1
ATOM 614 N N . ILE A 1 83 ? -7.955 -4.306 9.722 1.00 83.12 83 ILE A N 1
ATOM 615 C CA . ILE A 1 83 ? -7.589 -4.817 11.045 1.00 83.12 83 ILE A CA 1
ATOM 616 C C . ILE A 1 83 ? -8.862 -5.114 11.847 1.00 83.12 83 ILE A C 1
ATOM 618 O O . ILE A 1 83 ? -9.831 -4.351 11.818 1.00 83.12 83 ILE A O 1
ATOM 622 N N . ALA A 1 84 ? -8.883 -6.243 12.553 1.00 80.06 84 ALA A N 1
ATOM 623 C CA . ALA A 1 84 ? -10.038 -6.681 13.335 1.00 80.06 84 ALA A CA 1
ATOM 624 C C . ALA A 1 84 ? -10.162 -5.906 14.655 1.00 80.06 84 ALA A C 1
ATOM 626 O O . ALA A 1 84 ? -11.268 -5.750 15.168 1.00 80.06 84 ALA A O 1
ATOM 627 N N . TYR A 1 85 ? -9.052 -5.383 15.187 1.00 80.38 85 TYR A N 1
ATOM 628 C CA . TYR A 1 85 ? -9.041 -4.576 16.402 1.00 80.38 85 TYR A CA 1
ATOM 629 C C . TYR A 1 85 ? -8.217 -3.296 16.237 1.00 80.38 85 TYR A C 1
ATOM 631 O O . TYR A 1 85 ? -7.041 -3.349 15.891 1.00 80.38 85 TYR A O 1
ATOM 639 N N . TRP A 1 86 ? -8.836 -2.146 16.520 1.00 76.94 86 TRP A N 1
ATOM 640 C CA . TRP A 1 86 ? -8.230 -0.820 16.344 1.00 76.94 86 TRP A CA 1
ATOM 641 C C . TRP A 1 86 ? -7.473 -0.312 17.583 1.00 76.94 86 TRP A C 1
ATOM 643 O O . TRP A 1 86 ? -6.595 0.535 17.448 1.00 76.94 86 TRP A O 1
ATOM 653 N N . GLY A 1 87 ? -7.742 -0.842 18.780 1.00 78.62 87 GLY A N 1
ATOM 654 C CA . GLY A 1 87 ? -7.060 -0.416 20.010 1.00 78.62 87 GLY A CA 1
ATOM 655 C C . GLY A 1 87 ? -7.184 1.081 20.330 1.00 78.62 87 GLY A C 1
ATOM 656 O O . GLY A 1 87 ? -7.974 1.800 19.728 1.00 78.62 87 GLY A O 1
ATOM 657 N N . GLY A 1 88 ? -6.428 1.540 21.335 1.00 80.75 88 GLY A N 1
ATOM 658 C CA . GLY A 1 88 ? -6.365 2.957 21.736 1.00 80.75 88 GLY A CA 1
ATOM 659 C C . GLY A 1 88 ? -5.136 3.712 21.211 1.00 80.75 88 GLY A C 1
ATOM 660 O O . GLY A 1 88 ? -5.142 4.938 21.187 1.00 80.75 88 GLY A O 1
ATOM 661 N N . THR A 1 89 ? -4.108 2.984 20.768 1.00 81.19 89 THR A N 1
ATOM 662 C CA . THR A 1 89 ? -2.863 3.519 20.200 1.00 81.19 89 THR A CA 1
ATOM 663 C C . THR A 1 89 ? -2.457 2.640 19.027 1.00 81.19 89 THR A C 1
ATOM 665 O O . THR A 1 89 ? -2.559 1.416 19.122 1.00 81.19 89 THR A O 1
ATOM 668 N N . GLN A 1 90 ? -1.990 3.255 17.942 1.00 77.56 90 GLN A N 1
ATOM 669 C CA . GLN A 1 90 ? -1.524 2.549 16.753 1.00 77.56 90 GLN A CA 1
ATOM 670 C C . GLN A 1 90 ? -0.181 3.091 16.297 1.00 77.56 90 GLN A C 1
ATOM 672 O O . GLN A 1 90 ? 0.051 4.299 16.312 1.00 77.56 90 GLN A O 1
ATOM 677 N N . GLU A 1 91 ? 0.664 2.181 15.838 1.00 82.75 91 GLU A N 1
ATOM 678 C CA . GLU A 1 91 ? 1.937 2.490 15.209 1.00 82.75 91 GLU A CA 1
ATOM 679 C C . GLU A 1 91 ? 1.954 1.833 13.833 1.00 82.75 91 GLU A C 1
ATOM 681 O O . GLU A 1 91 ? 1.625 0.654 13.688 1.00 82.75 91 GLU A O 1
ATOM 686 N N . TRP A 1 92 ? 2.315 2.614 12.819 1.00 84.81 92 TRP A N 1
ATOM 687 C CA . TRP A 1 92 ? 2.344 2.173 11.431 1.00 84.81 92 TRP A CA 1
ATOM 688 C C . TRP A 1 92 ? 3.784 2.178 10.938 1.00 84.81 92 TRP A C 1
ATOM 690 O O . TRP A 1 92 ? 4.460 3.205 10.977 1.00 84.81 92 TRP A O 1
ATOM 700 N N . GLY A 1 93 ? 4.241 1.023 10.462 1.00 86.56 93 GLY A N 1
ATOM 701 C CA . GLY A 1 93 ? 5.547 0.856 9.841 1.00 86.56 93 GLY A CA 1
ATOM 702 C C . GLY A 1 93 ? 5.381 0.236 8.465 1.00 86.56 93 GLY A C 1
ATOM 703 O O . GLY A 1 93 ? 4.836 -0.855 8.333 1.00 86.56 93 GLY A O 1
ATOM 704 N N . PHE A 1 94 ? 5.855 0.926 7.437 1.00 84.62 94 PHE A N 1
ATOM 705 C CA . PHE A 1 94 ? 5.869 0.416 6.073 1.00 84.62 94 PHE A CA 1
ATOM 706 C C . PHE A 1 94 ? 7.132 0.884 5.364 1.00 84.62 94 PHE A C 1
ATOM 708 O O . PHE A 1 94 ? 7.657 1.970 5.617 1.00 84.62 94 PHE A O 1
ATOM 715 N N . TRP A 1 95 ? 7.613 0.047 4.453 1.00 85.50 95 TRP A N 1
ATOM 716 C CA . TRP A 1 95 ? 8.680 0.399 3.534 1.00 85.50 95 TRP A CA 1
ATOM 717 C C . TRP A 1 95 ? 8.073 0.660 2.159 1.00 85.50 95 TRP A C 1
ATOM 719 O O . TRP A 1 95 ? 7.257 -0.127 1.680 1.00 85.50 95 TRP A O 1
ATOM 729 N N . ILE A 1 96 ? 8.465 1.763 1.524 1.00 84.56 96 ILE A N 1
ATOM 730 C CA . ILE A 1 96 ? 7.962 2.155 0.206 1.00 84.56 96 ILE A CA 1
ATOM 731 C C . ILE A 1 96 ? 9.142 2.444 -0.704 1.00 84.56 96 ILE A C 1
ATOM 733 O O . ILE A 1 96 ? 10.020 3.243 -0.378 1.00 84.56 96 ILE A O 1
ATOM 737 N N . GLY A 1 97 ? 9.117 1.823 -1.878 1.00 83.06 97 GLY A N 1
ATOM 738 C CA . GLY A 1 97 ? 10.063 2.081 -2.948 1.00 83.06 97 GLY A CA 1
ATOM 739 C C . GLY A 1 97 ? 9.379 2.750 -4.127 1.00 83.06 97 GLY A C 1
ATOM 740 O O . GLY A 1 97 ? 8.288 2.361 -4.536 1.00 83.06 97 GLY A O 1
ATOM 741 N N . ARG A 1 98 ? 10.049 3.754 -4.690 1.00 74.62 98 ARG A N 1
ATOM 742 C CA . ARG A 1 98 ? 9.575 4.511 -5.859 1.00 74.62 98 ARG A CA 1
ATOM 743 C C . ARG A 1 98 ? 10.032 3.916 -7.199 1.00 74.62 98 ARG A C 1
ATOM 745 O O . ARG A 1 98 ? 9.613 4.379 -8.257 1.00 74.62 98 ARG A O 1
ATOM 752 N N . GLY A 1 99 ? 10.861 2.865 -7.177 1.00 75.12 99 GLY A N 1
ATOM 753 C CA . GLY A 1 99 ? 11.422 2.275 -8.393 1.00 75.12 99 GLY A CA 1
ATOM 754 C C . GLY A 1 99 ? 12.054 3.348 -9.290 1.00 75.12 99 GLY A C 1
ATOM 755 O O . GLY A 1 99 ? 12.810 4.189 -8.810 1.00 75.12 99 GLY A O 1
ATOM 756 N N . LEU A 1 100 ? 11.708 3.342 -10.582 1.00 73.69 100 LEU A N 1
ATOM 757 C CA . LEU A 1 100 ? 12.150 4.342 -11.569 1.00 73.69 100 LEU A CA 1
ATOM 758 C C . LEU A 1 100 ? 11.103 5.4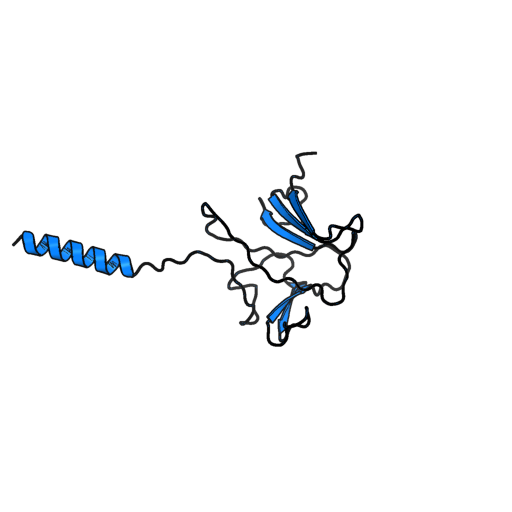34 -11.856 1.00 73.69 100 LEU A C 1
ATOM 760 O O . LEU A 1 100 ? 11.225 6.141 -12.852 1.00 73.69 100 LEU A O 1
ATOM 764 N N . GLN A 1 101 ? 10.034 5.534 -11.064 1.00 77.50 101 GLN A N 1
ATOM 765 C CA . GLN A 1 101 ? 8.956 6.496 -11.302 1.00 77.50 101 GLN A CA 1
ATOM 766 C C . GLN A 1 101 ? 9.033 7.633 -10.284 1.00 77.50 101 GLN A C 1
ATOM 768 O O . GLN A 1 101 ? 9.157 7.404 -9.082 1.00 77.50 101 GLN A O 1
ATOM 773 N N . ALA A 1 102 ? 8.963 8.871 -10.770 1.00 77.75 102 ALA A N 1
ATOM 774 C CA . ALA A 1 102 ? 8.880 10.037 -9.902 1.00 77.75 102 ALA A CA 1
ATOM 775 C C . ALA A 1 102 ? 7.447 10.204 -9.386 1.00 77.75 102 ALA A C 1
ATOM 777 O O . ALA A 1 102 ? 6.488 10.006 -10.136 1.00 77.75 102 ALA A O 1
ATOM 778 N N . PHE A 1 103 ? 7.309 10.601 -8.123 1.00 79.75 103 PHE A N 1
ATOM 779 C CA . PHE A 1 103 ? 6.038 11.094 -7.613 1.00 79.75 103 PHE A CA 1
ATOM 780 C C . PHE A 1 103 ? 5.817 12.509 -8.136 1.00 79.75 103 PHE A C 1
ATOM 782 O O . PHE A 1 103 ? 6.696 13.359 -8.019 1.00 79.75 103 PHE A O 1
ATOM 789 N N . THR A 1 104 ? 4.660 12.746 -8.736 1.00 81.38 104 THR A N 1
ATOM 790 C CA . THR A 1 104 ? 4.292 14.031 -9.336 1.00 81.38 104 THR A CA 1
ATOM 791 C C . THR A 1 104 ? 2.835 14.339 -9.023 1.00 81.38 104 THR A C 1
ATOM 793 O O . THR A 1 104 ? 2.102 13.473 -8.550 1.00 81.38 104 THR A O 1
ATOM 796 N N . ALA A 1 105 ? 2.372 15.540 -9.365 1.00 80.94 105 ALA A N 1
ATOM 797 C CA . ALA A 1 105 ? 0.952 15.889 -9.283 1.00 80.94 105 ALA A CA 1
ATOM 798 C C . ALA A 1 105 ? 0.031 14.956 -10.104 1.00 80.94 105 ALA A C 1
ATOM 800 O O . ALA A 1 105 ? -1.161 14.883 -9.830 1.00 80.94 105 ALA A O 1
ATOM 801 N N . THR A 1 106 ? 0.563 14.245 -11.104 1.00 84.50 106 THR A N 1
ATOM 802 C CA . THR A 1 106 ? -0.185 13.289 -11.940 1.00 84.50 106 THR A CA 1
ATOM 803 C C . THR A 1 106 ? 0.142 11.825 -11.639 1.00 84.50 106 THR A C 1
ATOM 805 O O . THR A 1 106 ? -0.542 10.940 -12.146 1.00 84.50 106 THR A O 1
ATOM 808 N N . ASN A 1 107 ? 1.167 11.559 -10.826 1.00 84.88 107 ASN A N 1
ATOM 809 C CA . ASN A 1 107 ? 1.574 10.226 -10.396 1.00 84.88 107 ASN A CA 1
ATOM 810 C C . ASN A 1 107 ? 1.726 10.216 -8.875 1.00 84.88 107 ASN A C 1
ATOM 812 O O . ASN A 1 107 ? 2.798 10.497 -8.331 1.00 84.88 107 ASN A O 1
ATOM 816 N N . GLN A 1 108 ? 0.614 9.937 -8.207 1.00 87.06 108 GLN A N 1
ATOM 817 C CA . GLN A 1 108 ? 0.469 10.090 -6.768 1.00 87.06 108 GLN A CA 1
ATOM 818 C C . GLN A 1 108 ? 0.335 8.735 -6.083 1.00 87.06 108 GLN A C 1
ATOM 820 O O . GLN A 1 108 ? -0.175 7.769 -6.650 1.00 87.06 108 GLN A O 1
ATOM 825 N N . MET A 1 109 ? 0.765 8.685 -4.828 1.00 88.56 109 MET A N 1
ATOM 826 C CA . MET A 1 109 ? 0.528 7.560 -3.935 1.00 88.56 109 MET A CA 1
ATOM 827 C C . MET A 1 109 ? -0.205 8.055 -2.695 1.00 88.56 109 MET A C 1
ATOM 829 O O . MET A 1 109 ? 0.179 9.054 -2.086 1.00 88.56 109 MET A O 1
ATOM 833 N N . HIS A 1 110 ? -1.243 7.322 -2.307 1.00 90.88 110 HIS A N 1
ATOM 834 C CA . HIS A 1 110 ? -1.981 7.567 -1.078 1.00 90.88 110 HIS A CA 1
ATOM 835 C C . HIS A 1 110 ? -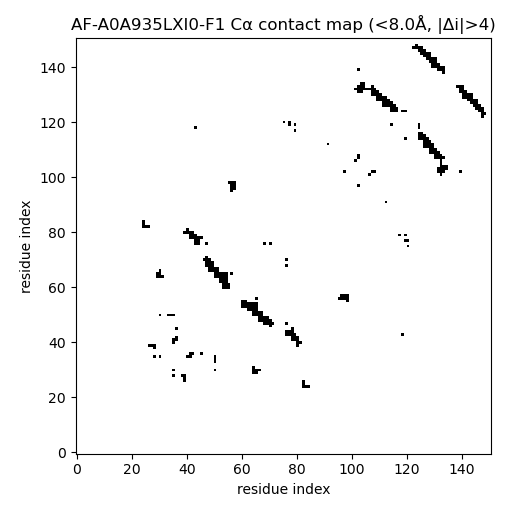1.892 6.342 -0.178 1.00 90.88 110 HIS A C 1
ATOM 837 O O . HIS A 1 110 ? -2.185 5.228 -0.605 1.00 90.88 110 HIS A O 1
ATOM 843 N N . ILE A 1 111 ? -1.499 6.565 1.072 1.00 91.69 111 ILE A N 1
ATOM 844 C CA . ILE A 1 111 ? -1.440 5.540 2.111 1.00 91.69 111 ILE A CA 1
ATOM 845 C C . ILE A 1 111 ? -2.543 5.871 3.098 1.00 91.69 111 ILE A C 1
ATOM 847 O O . ILE A 1 111 ? -2.435 6.833 3.859 1.00 91.69 111 ILE A O 1
ATOM 851 N N . TRP A 1 112 ? -3.619 5.099 3.055 1.00 92.06 112 TRP A N 1
ATOM 852 C CA . TRP A 1 112 ? -4.718 5.234 3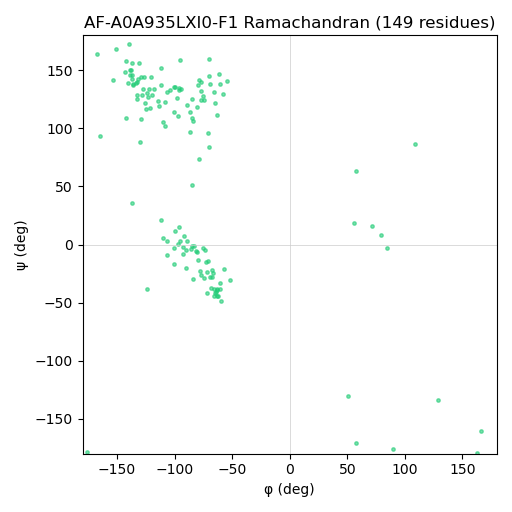.997 1.00 92.06 112 TRP A CA 1
ATOM 853 C C . TRP A 1 112 ? -4.350 4.526 5.298 1.00 92.06 112 TRP A C 1
ATOM 855 O O . TRP A 1 112 ? -4.105 3.324 5.306 1.00 92.06 112 TRP A O 1
ATOM 865 N N . LEU A 1 113 ? -4.291 5.289 6.388 1.00 89.81 113 LEU A N 1
ATOM 866 C CA . LEU A 1 113 ? -4.119 4.760 7.744 1.00 89.81 113 LEU A CA 1
ATOM 867 C C . LEU A 1 113 ? -5.471 4.338 8.326 1.00 89.81 113 LEU A C 1
ATOM 869 O O . LEU A 1 113 ? -5.551 3.422 9.132 1.00 89.81 113 LEU A O 1
ATOM 873 N N . TYR A 1 114 ? -6.538 5.015 7.902 1.00 89.69 114 TYR A N 1
ATOM 874 C CA . TYR A 1 114 ? -7.923 4.696 8.221 1.00 89.69 114 TYR A CA 1
ATOM 875 C C . TYR A 1 114 ? -8.820 5.212 7.103 1.00 89.69 114 TYR A C 1
ATOM 877 O O . TYR A 1 114 ? -8.600 6.321 6.615 1.00 89.69 114 TYR A O 1
ATOM 885 N N . ALA A 1 115 ? -9.853 4.449 6.767 1.00 92.00 115 ALA A N 1
ATOM 886 C CA . ALA A 1 115 ? -10.954 4.874 5.918 1.00 92.00 115 ALA A CA 1
ATOM 887 C C . ALA A 1 115 ? -12.272 4.376 6.526 1.00 92.00 115 ALA A C 1
ATOM 889 O O . ALA A 1 115 ? -12.322 3.3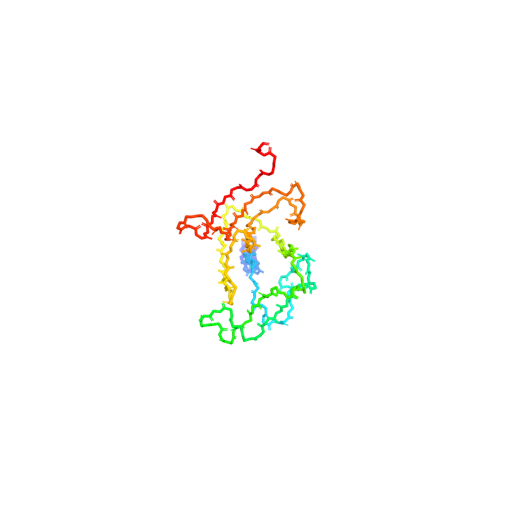00 7.123 1.00 92.00 115 ALA A O 1
ATOM 890 N N . ASN A 1 116 ? -13.334 5.161 6.380 1.00 92.44 116 ASN A N 1
ATOM 891 C CA . ASN A 1 116 ? -14.690 4.798 6.801 1.00 92.44 116 ASN A CA 1
ATOM 892 C C . ASN A 1 116 ? -15.335 3.706 5.923 1.00 92.44 116 ASN A C 1
ATOM 894 O O . ASN A 1 116 ? -16.348 3.130 6.316 1.00 92.44 116 ASN A O 1
ATOM 898 N N . GLU A 1 117 ? -14.769 3.4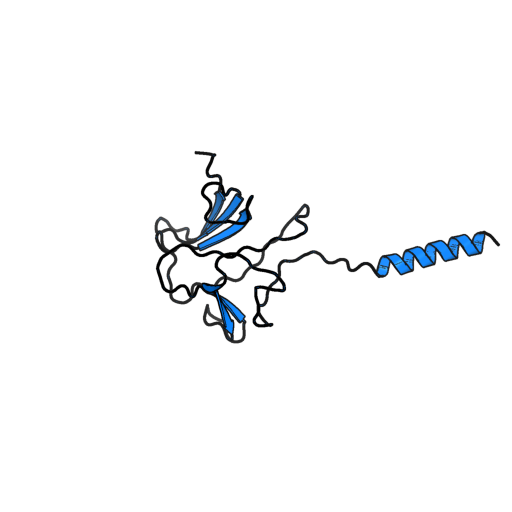20 4.750 1.00 92.19 117 GLU A N 1
ATOM 899 C CA . GLU A 1 117 ? -15.254 2.413 3.810 1.00 92.19 117 GLU A CA 1
ATOM 900 C C . GLU A 1 117 ? -14.102 1.656 3.132 1.00 92.19 117 GLU A C 1
ATOM 902 O O . GLU A 1 117 ? -12.973 2.138 3.051 1.00 92.19 117 GLU A O 1
ATOM 907 N N . SER A 1 118 ? -14.391 0.451 2.633 1.00 89.69 118 SER A N 1
ATOM 908 C CA . SER A 1 118 ? -13.401 -0.395 1.953 1.00 89.69 118 SER A CA 1
ATOM 909 C C . SER A 1 118 ? -13.114 0.036 0.511 1.00 89.69 118 SER A C 1
ATOM 911 O O . SER A 1 118 ? -12.057 -0.293 -0.027 1.00 89.69 118 SER A O 1
ATOM 913 N N . ASN A 1 119 ? -14.034 0.761 -0.137 1.00 92.12 119 ASN A N 1
ATOM 914 C CA . ASN A 1 119 ? -13.819 1.293 -1.478 1.00 92.12 119 ASN A CA 1
ATOM 915 C C . ASN A 1 119 ? -13.112 2.652 -1.422 1.00 92.12 119 ASN A C 1
ATOM 917 O O . ASN A 1 119 ? -13.745 3.698 -1.313 1.00 92.12 119 ASN A O 1
ATOM 921 N N . LEU A 1 120 ? -11.790 2.641 -1.587 1.00 92.12 120 LEU A N 1
ATOM 922 C CA . LEU A 1 120 ? -10.961 3.847 -1.493 1.00 92.12 120 LEU A CA 1
ATOM 923 C C . LEU A 1 120 ? -11.079 4.795 -2.699 1.00 92.12 120 LEU A C 1
ATOM 925 O O . LEU A 1 120 ? -10.488 5.873 -2.686 1.00 92.12 120 LEU A O 1
ATOM 929 N N . THR A 1 121 ? -11.817 4.403 -3.741 1.00 91.00 121 THR A N 1
ATOM 930 C CA . THR A 1 121 ? -12.115 5.252 -4.913 1.00 91.00 121 THR A CA 1
ATOM 931 C C . THR A 1 121 ? -13.509 5.872 -4.862 1.00 91.00 121 THR A C 1
ATOM 933 O O . THR A 1 121 ? -13.879 6.641 -5.749 1.00 91.00 121 THR A O 1
ATOM 936 N N . SER A 1 122 ? -14.287 5.541 -3.830 1.00 90.38 122 SER A N 1
ATOM 937 C CA . SER A 1 122 ? -15.613 6.101 -3.612 1.00 90.38 122 SER A CA 1
ATOM 938 C C . SER A 1 122 ? -15.551 7.613 -3.410 1.00 90.38 122 SER A C 1
ATOM 940 O O . SER A 1 122 ? -14.622 8.146 -2.809 1.00 90.38 122 SER A O 1
ATOM 942 N N . THR A 1 123 ? -16.583 8.324 -3.859 1.00 86.88 123 THR A N 1
ATOM 943 C CA . THR A 1 123 ? -16.717 9.766 -3.613 1.00 86.88 123 THR A CA 1
ATOM 944 C C . THR A 1 123 ? -17.149 10.089 -2.183 1.00 86.88 123 THR A C 1
ATOM 946 O O . THR A 1 123 ? -17.293 11.260 -1.854 1.00 86.88 123 THR A O 1
ATOM 949 N N . THR A 1 124 ? -17.412 9.084 -1.346 1.00 91.06 124 THR A N 1
ATOM 950 C CA . THR A 1 124 ? -17.837 9.252 0.054 1.00 91.06 124 THR A CA 1
ATOM 951 C C . THR A 1 124 ? -16.774 8.833 1.067 1.00 91.06 124 THR A C 1
ATOM 953 O O . THR A 1 124 ? -17.050 8.832 2.270 1.00 91.06 124 THR A O 1
ATOM 956 N N . VAL A 1 125 ? -15.575 8.482 0.589 1.00 92.12 125 VAL A N 1
ATOM 957 C CA . VAL A 1 125 ? -14.513 7.976 1.453 1.00 92.12 125 VAL A CA 1
ATOM 958 C C . VAL A 1 125 ? -13.905 9.115 2.261 1.00 92.12 125 VAL A C 1
ATOM 960 O O . VAL A 1 125 ? -13.396 10.094 1.716 1.00 92.12 125 VAL A O 1
ATOM 963 N N . ASP A 1 126 ? -13.919 8.943 3.575 1.00 92.88 126 ASP A N 1
ATOM 964 C CA . ASP A 1 126 ? -13.357 9.855 4.560 1.00 92.88 126 ASP A CA 1
ATOM 965 C C . ASP A 1 126 ? -12.392 9.093 5.471 1.00 92.88 126 ASP A C 1
ATOM 967 O O . ASP A 1 126 ? -12.611 7.930 5.827 1.00 92.88 126 ASP A O 1
ATOM 971 N N . GLY A 1 127 ? -11.309 9.751 5.885 1.00 90.94 127 GLY A N 1
ATOM 972 C CA . GLY A 1 127 ? -10.346 9.130 6.782 1.00 90.94 127 GLY A CA 1
ATOM 973 C C . GLY A 1 127 ? -9.010 9.849 6.901 1.00 90.94 127 GLY A C 1
ATOM 974 O O . GLY A 1 127 ? -8.871 11.036 6.610 1.00 90.94 127 GLY A O 1
ATOM 975 N N . TYR A 1 128 ? -8.006 9.111 7.366 1.00 89.94 128 TYR A N 1
ATOM 976 C CA . TYR A 1 128 ? -6.651 9.616 7.576 1.00 89.94 128 TYR A CA 1
ATOM 977 C C . TYR A 1 128 ? -5.730 9.016 6.525 1.00 89.94 128 TYR A C 1
ATOM 979 O O . TYR A 1 128 ? -5.605 7.791 6.438 1.00 89.94 128 TYR A O 1
ATOM 987 N N . ARG A 1 129 ? -5.059 9.866 5.740 1.00 90.56 129 ARG A N 1
ATOM 988 C CA . ARG A 1 129 ? -4.125 9.396 4.714 1.00 90.56 129 ARG A CA 1
ATOM 989 C C . ARG A 1 129 ? -2.856 10.231 4.642 1.00 90.56 129 ARG A C 1
ATOM 991 O O . ARG A 1 129 ? -2.857 11.442 4.861 1.00 90.56 129 ARG A O 1
ATOM 998 N N . LEU A 1 130 ? -1.779 9.571 4.249 1.00 89.06 130 LEU A N 1
ATOM 999 C CA . LEU A 1 130 ? -0.559 10.210 3.783 1.00 89.06 130 LEU A CA 1
ATOM 1000 C C . LEU A 1 130 ? -0.628 10.287 2.260 1.00 89.06 130 LEU A C 1
ATOM 1002 O O . LEU A 1 130 ? -1.004 9.318 1.603 1.00 89.06 130 LEU A O 1
ATOM 1006 N N . SER A 1 131 ? -0.299 11.439 1.694 1.00 87.19 131 SER A N 1
ATOM 1007 C CA . SER A 1 131 ? -0.291 11.673 0.251 1.00 87.19 131 SER A CA 1
ATOM 1008 C C . SER A 1 131 ? 1.119 12.017 -0.202 1.00 87.19 131 SER A C 1
ATOM 1010 O O . SER A 1 131 ? 1.792 12.830 0.424 1.00 87.19 131 SER A O 1
ATOM 1012 N N . ILE A 1 132 ? 1.557 11.390 -1.286 1.00 85.12 132 ILE A N 1
ATOM 1013 C CA . ILE A 1 132 ? 2.889 11.543 -1.868 1.00 85.12 132 ILE A CA 1
ATOM 1014 C C . ILE A 1 132 ? 2.708 11.880 -3.347 1.00 85.12 132 ILE A C 1
ATOM 1016 O O . ILE A 1 132 ? 1.918 11.227 -4.030 1.00 85.12 132 ILE A O 1
ATOM 1020 N N . GLY A 1 133 ? 3.440 12.878 -3.841 1.00 79.19 133 GLY A N 1
ATOM 1021 C CA . GLY A 1 133 ? 3.317 13.361 -5.219 1.00 79.19 133 GLY A CA 1
ATOM 1022 C C . GLY A 1 133 ? 2.662 14.729 -5.294 1.00 79.19 133 GLY A C 1
ATOM 1023 O O . GLY A 1 133 ? 1.454 14.864 -5.491 1.00 79.19 133 GLY A O 1
ATOM 1024 N N . ASP A 1 134 ? 3.503 15.747 -5.160 1.00 68.94 134 ASP A N 1
ATOM 1025 C CA . ASP A 1 134 ? 3.176 17.137 -5.431 1.00 68.94 134 ASP A CA 1
ATOM 1026 C C . ASP A 1 134 ? 4.302 17.743 -6.281 1.00 68.94 134 ASP A C 1
ATOM 1028 O O . ASP A 1 134 ? 5.475 17.451 -6.065 1.00 68.94 134 ASP A O 1
ATOM 1032 N N . ASN A 1 135 ? 3.940 18.563 -7.267 1.00 59.88 135 ASN A N 1
ATOM 1033 C CA . ASN A 1 135 ? 4.891 19.335 -8.071 1.00 59.88 135 ASN A CA 1
ATOM 1034 C C . ASN A 1 135 ? 5.151 20.736 -7.480 1.00 59.88 135 ASN A C 1
ATOM 1036 O O . ASN A 1 135 ? 5.785 21.563 -8.136 1.00 59.88 135 ASN A O 1
ATOM 1040 N N . THR A 1 136 ? 4.636 21.040 -6.286 1.00 53.50 136 THR A N 1
ATOM 1041 C CA . THR A 1 136 ? 4.724 22.364 -5.664 1.00 53.50 136 THR A CA 1
ATOM 1042 C C . THR A 1 136 ? 5.426 22.322 -4.303 1.00 53.50 136 THR A C 1
ATOM 1044 O O . THR A 1 136 ? 4.944 21.726 -3.345 1.00 53.50 136 THR A O 1
ATOM 1047 N N . GLY A 1 137 ? 6.568 23.015 -4.209 1.00 53.97 137 GLY A N 1
ATOM 1048 C CA . GLY A 1 137 ? 7.327 23.204 -2.966 1.00 53.97 137 GLY A CA 1
ATOM 1049 C C . GLY A 1 137 ? 8.389 22.135 -2.678 1.00 53.97 137 GLY A C 1
ATOM 1050 O O . GLY A 1 137 ? 8.647 21.258 -3.495 1.00 53.97 137 GLY A O 1
ATOM 1051 N N . ASN A 1 138 ? 9.027 22.247 -1.507 1.00 53.12 138 ASN A N 1
ATOM 1052 C CA . ASN A 1 138 ? 10.077 21.333 -1.030 1.00 53.12 138 ASN A CA 1
ATOM 1053 C C . ASN A 1 138 ? 9.520 20.061 -0.356 1.00 53.12 138 ASN A C 1
ATOM 1055 O O . ASN A 1 138 ? 10.305 19.223 0.085 1.00 53.12 138 ASN A O 1
ATOM 1059 N N . ASP A 1 139 ? 8.194 19.915 -0.251 1.00 52.78 139 ASP A N 1
ATOM 1060 C CA . ASP A 1 139 ? 7.565 18.858 0.544 1.00 52.78 139 ASP A CA 1
ATOM 1061 C C . ASP A 1 139 ? 6.928 17.794 -0.357 1.00 52.78 139 ASP A C 1
ATOM 1063 O O . ASP A 1 139 ? 5.836 17.958 -0.899 1.00 52.78 139 ASP A O 1
ATOM 1067 N N . GLU A 1 140 ? 7.617 16.663 -0.493 1.00 66.94 140 GLU A N 1
ATOM 1068 C CA . GLU A 1 140 ? 7.209 15.538 -1.347 1.00 66.94 140 GLU A CA 1
ATOM 1069 C C . GLU A 1 140 ? 6.136 14.640 -0.692 1.00 66.94 140 GLU A C 1
ATOM 1071 O O . GLU A 1 140 ? 5.522 13.812 -1.372 1.00 66.94 140 GLU A O 1
ATOM 1076 N N . ILE A 1 141 ? 5.900 14.799 0.620 1.00 70.62 141 ILE A N 1
ATOM 1077 C CA . ILE A 1 141 ? 4.978 13.999 1.443 1.00 70.62 141 ILE A CA 1
ATOM 1078 C C . ILE A 1 141 ? 4.098 14.929 2.290 1.00 70.62 141 ILE A C 1
ATOM 1080 O O . ILE A 1 141 ? 4.604 15.774 3.024 1.00 70.62 141 ILE A O 1
ATOM 1084 N N . LYS A 1 142 ? 2.776 14.728 2.246 1.00 70.06 142 LYS A N 1
ATOM 1085 C CA . LYS A 1 142 ? 1.774 15.475 3.023 1.00 70.06 142 LYS A CA 1
ATOM 1086 C C . LYS A 1 142 ? 0.933 14.525 3.876 1.00 70.06 142 LYS A C 1
ATOM 1088 O O . LYS A 1 142 ? 0.340 13.585 3.351 1.00 70.06 142 LYS A O 1
ATOM 1093 N N . ALA A 1 143 ? 0.847 14.783 5.179 1.00 69.25 143 ALA A N 1
ATOM 1094 C CA . ALA A 1 143 ? -0.061 14.085 6.091 1.00 69.25 143 ALA A CA 1
ATOM 1095 C C . ALA A 1 143 ? -1.310 14.939 6.340 1.00 69.25 143 ALA A C 1
ATOM 1097 O O . ALA A 1 143 ? -1.188 16.143 6.565 1.00 69.25 143 ALA A O 1
ATOM 1098 N N . GLY A 1 144 ? -2.503 14.342 6.313 1.00 70.38 144 GLY A N 1
ATOM 1099 C CA . GLY A 1 144 ? -3.726 15.107 6.541 1.00 70.38 144 GLY A CA 1
ATOM 1100 C C . GLY A 1 144 ? -4.976 14.267 6.769 1.00 70.38 144 GLY A C 1
ATOM 1101 O O . GLY A 1 144 ? -5.026 13.070 6.478 1.00 70.38 144 GLY A O 1
ATOM 1102 N N . ILE A 1 145 ? -5.997 14.941 7.294 1.00 70.50 145 ILE A N 1
ATOM 1103 C CA . ILE A 1 145 ? -7.367 14.435 7.321 1.00 70.50 145 ILE A CA 1
ATOM 1104 C C . ILE A 1 145 ? -7.933 14.613 5.918 1.00 70.50 145 ILE A C 1
ATOM 1106 O O . ILE A 1 145 ? -7.928 15.723 5.386 1.00 70.50 145 ILE A O 1
ATOM 1110 N N . TYR A 1 146 ? -8.405 13.526 5.322 1.00 69.56 146 TYR A N 1
ATOM 1111 C CA . TYR A 1 146 ? -9.173 13.577 4.092 1.00 69.56 146 TYR A CA 1
ATOM 1112 C C . TYR A 1 146 ? -10.653 13.517 4.459 1.00 69.56 146 TYR A C 1
ATOM 1114 O O . TYR A 1 146 ? -11.128 12.501 4.961 1.00 69.56 146 TYR A O 1
ATOM 1122 N N . CYS A 1 147 ? -11.349 14.632 4.259 1.00 62.56 147 CYS A N 1
ATOM 1123 C CA . CYS A 1 147 ? -12.785 14.744 4.464 1.00 62.56 147 CYS A CA 1
ATOM 1124 C C . CYS A 1 147 ? -13.388 15.367 3.208 1.00 62.56 147 CYS A C 1
ATOM 1126 O O . CYS A 1 147 ? -13.188 16.556 2.954 1.00 62.56 147 CYS A O 1
ATOM 1128 N N . GLN A 1 148 ? -14.102 14.570 2.419 1.00 58.31 148 GLN A N 1
ATOM 1129 C CA . GLN A 1 148 ? -14.718 15.021 1.175 1.00 58.31 148 GLN A CA 1
ATOM 1130 C C . GLN A 1 148 ? -15.919 15.949 1.436 1.00 58.31 148 GLN A C 1
ATOM 1132 O O . GLN A 1 148 ? -16.240 16.784 0.596 1.00 58.31 148 GLN A O 1
ATOM 1137 N N . TRP A 1 149 ? -16.545 15.848 2.615 1.00 48.56 149 TRP A N 1
ATOM 1138 C CA . TRP A 1 149 ? -17.703 16.659 3.025 1.00 48.56 149 TRP A CA 1
ATOM 1139 C C . TRP A 1 149 ? -17.356 17.901 3.861 1.00 48.56 149 TRP A C 1
ATOM 1141 O O . TRP A 1 149 ? -18.256 18.609 4.309 1.00 48.56 149 TRP A O 1
ATOM 1151 N N . CYS A 1 150 ? -16.071 18.178 4.097 1.00 46.44 150 CYS A N 1
ATOM 1152 C CA . CYS A 1 150 ? -15.620 19.321 4.900 1.00 46.44 150 CYS A CA 1
ATOM 1153 C C . CYS A 1 150 ? -15.246 20.552 4.050 1.00 46.44 150 CYS A C 1
ATOM 1155 O O . CYS A 1 150 ? -14.571 21.452 4.552 1.00 46.44 150 CYS A O 1
ATOM 1157 N N . CYS A 1 151 ? -15.645 20.584 2.775 1.00 42.06 151 CYS A N 1
ATOM 1158 C CA . CYS A 1 151 ? -15.457 21.705 1.851 1.00 42.06 151 CYS A CA 1
ATOM 1159 C C . CYS A 1 151 ? -16.807 22.240 1.373 1.00 42.06 151 CYS A C 1
ATOM 1161 O O . CYS A 1 151 ? -17.658 21.411 0.982 1.00 42.06 151 CYS A O 1
#